Protein AF-A0A3M1XQ33-F1 (afdb_monomer)

Foldseek 3Di:
DADWAFQVVVVVVLCVVQVAAEDEDCVLRRVDTDDADDDPPDDSQRRQCVSQVVSQKDWDDAPDGYIYIFHVDPVRVVVVVVVNVVSVVVVVVVVVVD

Secondary structure (DSSP, 8-state):
-PPPEEHHHHHHHHHHHHT-EEE--HHHHTT-EE-----TT--HHHHHHHHHHTTTEEEEEETTTEEEEEESSHHHHHHHHHHHHHHHHHHHHHHH--

Structure (mmCIF, N/CA/C/O backbone):
data_AF-A0A3M1XQ33-F1
#
_entry.id   AF-A0A3M1XQ33-F1
#
loop_
_atom_site.group_PDB
_atom_site.id
_atom_site.type_symbol
_atom_site.label_atom_id
_atom_site.label_alt_id
_atom_site.label_comp_id
_atom_site.label_asym_id
_atom_site.label_entity_id
_atom_site.label_seq_id
_atom_site.pdbx_PDB_ins_code
_atom_site.Cartn_x
_atom_site.Cartn_y
_atom_site.Cartn_z
_atom_site.occupancy
_atom_site.B_iso_or_equiv
_atom_site.auth_seq_id
_atom_site.auth_comp_id
_atom_site.auth_asym_id
_atom_site.auth_atom_id
_atom_site.pdbx_PDB_model_num
ATOM 1 N N . MET A 1 1 ? 14.029 -1.531 -20.914 1.00 47.91 1 MET A N 1
ATOM 2 C CA . MET A 1 1 ? 13.993 -2.672 -19.977 1.00 47.91 1 MET A CA 1
ATOM 3 C C . MET A 1 1 ? 14.151 -2.087 -18.586 1.00 47.91 1 MET A C 1
ATOM 5 O O . MET A 1 1 ? 15.234 -1.605 -18.285 1.00 47.91 1 MET A O 1
ATOM 9 N N . GLY A 1 2 ? 13.078 -1.977 -17.804 1.00 63.66 2 GLY A N 1
ATOM 10 C CA . GLY A 1 2 ? 13.178 -1.433 -16.445 1.00 63.66 2 GLY A CA 1
ATOM 11 C C . GLY A 1 2 ? 13.874 -2.399 -15.481 1.00 63.66 2 GLY A C 1
ATOM 12 O O . GLY A 1 2 ? 13.910 -3.609 -15.697 1.00 63.66 2 GLY A O 1
ATOM 13 N N . GLN A 1 3 ? 14.443 -1.845 -14.418 1.00 80.44 3 GLN A N 1
ATOM 14 C CA . GLN A 1 3 ? 15.259 -2.567 -13.445 1.00 80.44 3 GLN A CA 1
ATOM 15 C C . GLN A 1 3 ? 14.390 -3.223 -12.361 1.00 80.44 3 GLN A C 1
ATOM 17 O O . GLN A 1 3 ? 13.353 -2.674 -11.985 1.00 80.44 3 GLN A O 1
ATOM 22 N N . GLU A 1 4 ? 14.815 -4.379 -11.844 1.00 90.69 4 GLU A N 1
ATOM 23 C CA . GLU A 1 4 ? 14.244 -4.937 -10.614 1.00 90.69 4 GLU A CA 1
ATOM 24 C C . GLU A 1 4 ? 14.576 -4.035 -9.428 1.00 90.69 4 GLU A C 1
ATOM 26 O O . GLU A 1 4 ? 15.722 -3.619 -9.242 1.00 90.69 4 GLU A O 1
ATOM 31 N N . ARG A 1 5 ? 13.560 -3.711 -8.627 1.00 93.75 5 ARG A N 1
ATOM 32 C CA . ARG A 1 5 ? 13.696 -2.812 -7.479 1.00 93.75 5 ARG A CA 1
ATOM 33 C C . ARG A 1 5 ? 12.966 -3.382 -6.262 1.00 93.75 5 ARG A C 1
ATOM 35 O O . ARG A 1 5 ? 11.999 -4.128 -6.439 1.00 93.75 5 ARG A O 1
ATOM 42 N N . PRO A 1 6 ? 13.396 -3.044 -5.034 1.00 95.12 6 PRO A N 1
ATOM 43 C CA . PRO A 1 6 ? 12.716 -3.489 -3.824 1.00 95.12 6 PRO A CA 1
ATOM 44 C C . PRO A 1 6 ? 11.249 -3.047 -3.810 1.00 95.12 6 PRO A C 1
ATOM 46 O O . PRO A 1 6 ? 10.944 -1.889 -4.110 1.00 95.12 6 PRO A O 1
ATOM 49 N N . LEU A 1 7 ? 10.342 -3.935 -3.391 1.00 95.06 7 LEU A N 1
ATOM 50 C CA . LEU A 1 7 ? 8.916 -3.613 -3.266 1.00 95.06 7 LEU A CA 1
ATOM 51 C C . LEU A 1 7 ? 8.688 -2.400 -2.351 1.00 95.06 7 LEU A C 1
ATOM 53 O O . LEU A 1 7 ? 7.853 -1.558 -2.657 1.00 95.06 7 LEU A O 1
ATOM 57 N N . ALA A 1 8 ? 9.476 -2.260 -1.281 1.00 94.69 8 ALA A N 1
ATOM 58 C CA . ALA A 1 8 ? 9.418 -1.100 -0.391 1.00 94.69 8 ALA A CA 1
ATOM 59 C C . ALA A 1 8 ? 9.669 0.230 -1.127 1.00 94.69 8 ALA A C 1
ATOM 61 O O . ALA A 1 8 ? 8.974 1.210 -0.879 1.00 94.69 8 ALA A O 1
ATOM 62 N N . THR A 1 9 ? 10.619 0.260 -2.066 1.00 95.31 9 THR A N 1
ATOM 63 C CA . THR A 1 9 ? 10.905 1.451 -2.879 1.00 95.31 9 THR A CA 1
ATOM 64 C C . THR A 1 9 ? 9.738 1.774 -3.806 1.00 95.31 9 THR A C 1
ATOM 66 O O . THR A 1 9 ? 9.326 2.926 -3.898 1.00 95.31 9 THR A O 1
ATOM 69 N N . ILE A 1 10 ? 9.157 0.756 -4.446 1.00 95.25 10 ILE A N 1
ATOM 70 C CA . ILE A 1 10 ? 8.001 0.925 -5.339 1.00 95.25 10 ILE A CA 1
ATOM 71 C C . ILE A 1 10 ? 6.779 1.435 -4.555 1.00 95.25 10 ILE A C 1
ATOM 73 O O . ILE A 1 10 ? 6.049 2.301 -5.038 1.00 95.25 10 ILE A O 1
ATOM 77 N N . LEU A 1 11 ? 6.566 0.932 -3.335 1.00 95.25 11 LEU A N 1
ATOM 78 C CA . LEU A 1 11 ? 5.497 1.396 -2.451 1.00 95.25 11 LEU A CA 1
ATOM 79 C C . LEU A 1 11 ? 5.704 2.855 -2.027 1.00 95.25 11 LEU A C 1
ATOM 81 O O . LEU A 1 11 ? 4.752 3.623 -2.094 1.00 95.25 11 LEU A O 1
ATOM 85 N N . ALA A 1 12 ? 6.927 3.268 -1.682 1.00 95.12 12 ALA A N 1
ATOM 86 C CA . ALA A 1 12 ? 7.222 4.667 -1.359 1.00 95.12 12 ALA A CA 1
ATOM 87 C C . ALA A 1 12 ? 6.963 5.613 -2.552 1.00 95.12 12 ALA A C 1
ATOM 89 O O . ALA A 1 12 ? 6.397 6.695 -2.388 1.00 95.12 12 ALA A O 1
ATOM 90 N N . GLU A 1 13 ? 7.304 5.192 -3.776 1.00 95.19 13 GLU A N 1
ATOM 91 C CA . GLU A 1 13 ? 6.957 5.933 -4.999 1.00 95.19 13 GLU A CA 1
ATOM 92 C C . GLU A 1 13 ? 5.431 6.043 -5.183 1.00 95.19 13 GLU A C 1
ATOM 94 O O . GLU A 1 13 ? 4.921 7.097 -5.573 1.00 95.19 13 GLU A O 1
ATOM 99 N N . MET A 1 14 ? 4.681 4.979 -4.869 1.00 94.56 14 MET A N 1
ATOM 100 C CA . MET A 1 14 ? 3.213 4.993 -4.894 1.00 94.56 14 MET A CA 1
ATOM 101 C C . MET A 1 14 ? 2.613 5.952 -3.863 1.00 94.56 14 MET A C 1
ATOM 103 O O . MET A 1 14 ? 1.679 6.681 -4.200 1.00 94.56 14 MET A O 1
ATOM 107 N N . GLU A 1 15 ? 3.134 5.969 -2.635 1.00 94.88 15 GLU A N 1
ATOM 108 C CA . GLU A 1 15 ? 2.688 6.890 -1.580 1.00 94.88 15 GLU A CA 1
ATOM 109 C C . GLU A 1 15 ? 2.781 8.340 -2.046 1.00 94.88 15 GLU A C 1
ATOM 111 O O . GLU A 1 15 ? 1.805 9.088 -1.963 1.00 94.88 15 GLU A O 1
ATOM 116 N N . GLN A 1 16 ? 3.926 8.712 -2.626 1.00 94.56 16 GLN A N 1
ATOM 117 C CA . GLN A 1 16 ? 4.150 10.052 -3.162 1.00 94.56 16 GLN A CA 1
ATOM 118 C C . GLN A 1 16 ? 3.240 10.360 -4.353 1.00 94.56 16 GLN A C 1
ATOM 120 O O . GLN A 1 16 ? 2.617 11.420 -4.393 1.00 94.56 16 GLN A O 1
ATOM 125 N N . LYS A 1 17 ? 3.137 9.436 -5.317 1.00 93.69 17 LYS A N 1
ATOM 126 C CA . LYS A 1 17 ? 2.366 9.647 -6.549 1.00 93.69 17 LYS A CA 1
ATOM 127 C C . LYS A 1 17 ? 0.867 9.811 -6.292 1.00 93.69 17 LYS A C 1
ATOM 129 O O . LYS A 1 17 ? 0.226 10.620 -6.960 1.00 93.69 17 LYS A O 1
ATOM 134 N N . TYR A 1 18 ? 0.307 9.033 -5.367 1.00 92.56 18 TYR A N 1
ATOM 135 C CA . TYR A 1 18 ? -1.139 8.980 -5.129 1.00 92.56 18 TYR A CA 1
ATOM 136 C C . TYR A 1 18 ? -1.580 9.680 -3.835 1.00 92.56 18 TYR A C 1
ATOM 138 O O . TYR A 1 18 ? -2.779 9.769 -3.577 1.00 92.56 18 TYR A O 1
ATOM 146 N N . GLY A 1 19 ? -0.649 10.199 -3.027 1.00 92.19 19 GLY A N 1
ATOM 147 C CA . GLY A 1 19 ? -0.963 10.888 -1.772 1.00 92.19 19 GLY A CA 1
ATOM 148 C C . GLY A 1 19 ? -1.549 9.959 -0.704 1.00 92.19 19 GLY A C 1
ATOM 149 O O . GLY A 1 19 ? -2.422 10.369 0.067 1.00 92.19 19 GLY A O 1
ATOM 150 N N . VAL A 1 20 ? -1.094 8.706 -0.684 1.00 92.44 20 VAL A N 1
ATOM 151 C CA . VAL A 1 20 ? -1.542 7.654 0.239 1.00 92.44 20 VAL A CA 1
ATOM 152 C C . VAL A 1 20 ? -0.421 7.262 1.196 1.00 92.44 20 VAL A C 1
ATOM 154 O O . VAL A 1 20 ? 0.734 7.599 0.9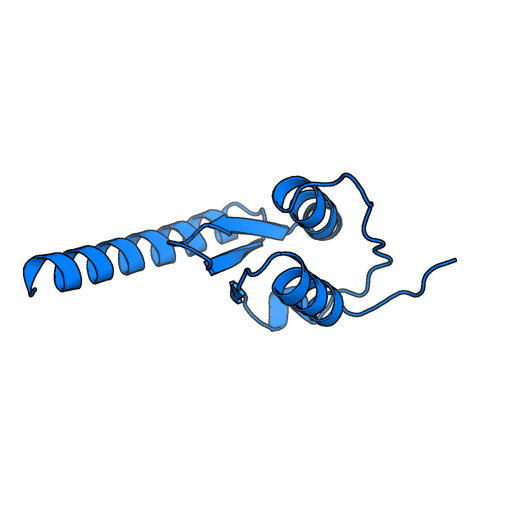66 1.00 92.44 20 VAL A O 1
ATOM 157 N N . ILE A 1 21 ? -0.757 6.538 2.261 1.00 92.50 21 ILE A N 1
ATOM 158 C CA . ILE A 1 21 ? 0.215 5.991 3.211 1.00 92.50 21 ILE A CA 1
ATOM 159 C C . ILE A 1 21 ? -0.028 4.493 3.337 1.00 92.50 21 ILE A C 1
ATOM 161 O O . ILE A 1 21 ? -1.136 4.068 3.675 1.00 92.50 21 ILE A O 1
ATOM 165 N N . PHE A 1 22 ? 1.003 3.690 3.105 1.00 93.88 22 PHE A N 1
ATOM 166 C CA . PHE A 1 22 ? 0.969 2.261 3.346 1.00 93.88 22 PHE A CA 1
ATOM 167 C C . PHE A 1 22 ? 1.468 1.928 4.748 1.00 93.88 22 PHE A C 1
ATOM 169 O O . PHE A 1 22 ? 2.364 2.543 5.316 1.00 93.88 22 PHE A O 1
ATOM 176 N N . THR A 1 23 ? 0.872 0.903 5.337 1.00 91.25 23 THR A N 1
ATOM 177 C CA . THR A 1 23 ? 1.321 0.320 6.597 1.00 91.25 23 THR A CA 1
ATOM 178 C C . THR A 1 23 ? 1.422 -1.184 6.421 1.00 91.25 23 THR A C 1
ATOM 180 O O . THR A 1 23 ? 0.494 -1.828 5.931 1.00 91.25 23 THR A O 1
ATOM 183 N N . TYR A 1 24 ? 2.560 -1.753 6.799 1.00 90.75 24 TYR A N 1
ATOM 184 C CA . TYR A 1 24 ? 2.866 -3.160 6.568 1.00 90.75 24 TYR A CA 1
ATOM 185 C C . TYR A 1 24 ? 3.898 -3.686 7.564 1.00 90.75 24 TYR A C 1
ATOM 187 O O . TYR A 1 24 ? 4.657 -2.924 8.161 1.00 90.75 24 TYR A O 1
ATOM 195 N N . ASP A 1 25 ? 3.951 -5.010 7.719 1.00 88.12 25 ASP A N 1
ATOM 196 C CA . ASP A 1 25 ? 5.072 -5.674 8.388 1.00 88.12 25 ASP A CA 1
ATOM 197 C C . ASP A 1 25 ? 6.294 -5.638 7.456 1.00 88.12 25 ASP A C 1
ATOM 199 O O . ASP A 1 25 ? 6.226 -6.101 6.317 1.00 88.12 25 ASP A O 1
ATOM 203 N N . ALA A 1 26 ? 7.423 -5.099 7.921 1.00 88.06 26 ALA A N 1
ATOM 204 C CA . ALA A 1 26 ? 8.642 -4.996 7.118 1.00 88.06 26 ALA A CA 1
ATOM 205 C C . ALA A 1 26 ? 9.129 -6.362 6.597 1.00 88.06 26 ALA A C 1
ATOM 207 O O . ALA A 1 26 ? 9.667 -6.442 5.494 1.00 88.06 26 ALA A O 1
ATOM 208 N N . ARG A 1 27 ? 8.882 -7.449 7.343 1.00 89.25 27 ARG A N 1
ATOM 209 C CA . ARG A 1 27 ? 9.238 -8.819 6.934 1.00 89.25 27 ARG A CA 1
ATOM 210 C C . ARG A 1 27 ? 8.412 -9.303 5.747 1.00 89.25 27 ARG A C 1
ATOM 212 O O . ARG A 1 27 ? 8.887 -10.120 4.969 1.00 89.25 27 ARG A O 1
ATOM 219 N N . LEU A 1 28 ? 7.190 -8.787 5.604 1.00 88.19 28 LEU A N 1
ATOM 220 C CA . LEU A 1 28 ? 6.296 -9.129 4.504 1.00 88.19 28 LEU A CA 1
ATOM 221 C C . LEU A 1 28 ? 6.799 -8.544 3.184 1.00 88.19 28 LEU A C 1
ATOM 223 O O . LEU A 1 28 ? 6.725 -9.202 2.154 1.00 88.19 28 LEU A O 1
ATOM 227 N N . ILE A 1 29 ? 7.316 -7.315 3.226 1.00 92.00 29 ILE A N 1
ATOM 228 C CA . ILE 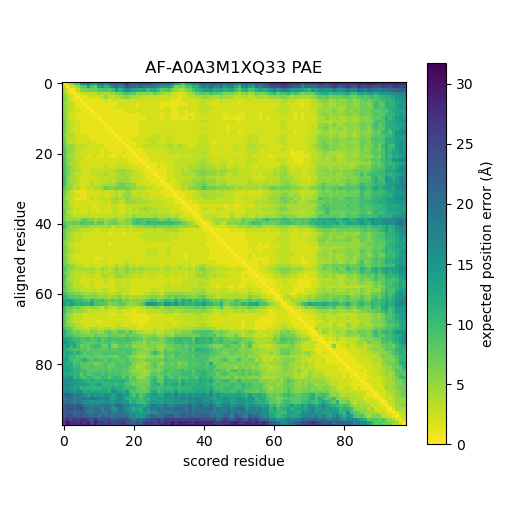A 1 29 ? 7.720 -6.554 2.040 1.00 92.00 29 ILE A CA 1
ATOM 229 C C . ILE A 1 29 ? 9.188 -6.784 1.673 1.00 92.00 29 ILE A C 1
ATOM 231 O O . ILE A 1 29 ? 9.515 -6.882 0.492 1.00 92.00 29 ILE A O 1
ATOM 235 N N . GLY A 1 30 ? 10.072 -6.880 2.670 1.00 89.19 30 GLY A N 1
ATOM 236 C CA . GLY A 1 30 ? 11.527 -6.817 2.486 1.00 89.19 30 GLY A CA 1
ATOM 237 C C . GLY A 1 30 ? 12.147 -7.946 1.658 1.00 89.19 30 GLY A C 1
ATOM 238 O O . GLY A 1 30 ? 13.294 -7.830 1.243 1.00 89.19 30 GLY A O 1
ATOM 239 N N . GLN A 1 31 ? 11.403 -9.018 1.392 1.00 90.06 31 GLN A N 1
ATOM 240 C CA . GLN A 1 31 ? 11.863 -10.156 0.591 1.00 90.06 31 GLN A CA 1
ATOM 241 C C . GLN A 1 31 ? 11.646 -9.987 -0.923 1.00 90.06 31 GLN A C 1
ATOM 243 O O . GLN A 1 31 ? 12.189 -10.766 -1.703 1.00 90.06 31 GLN A O 1
ATOM 248 N N . TYR A 1 32 ? 10.865 -8.993 -1.360 1.00 92.81 32 TYR A N 1
ATOM 249 C CA . TYR A 1 32 ? 10.438 -8.886 -2.756 1.00 92.81 32 TYR A CA 1
ATOM 250 C C . TYR A 1 32 ? 11.229 -7.844 -3.549 1.00 92.81 32 TYR A C 1
ATOM 252 O O . TYR A 1 32 ? 11.296 -6.672 -3.174 1.00 92.81 32 TYR A O 1
ATOM 260 N N . HIS A 1 33 ? 11.753 -8.281 -4.694 1.00 93.38 33 HIS A N 1
ATOM 261 C CA . HIS A 1 33 ? 12.311 -7.437 -5.746 1.00 93.38 33 HIS A CA 1
ATOM 262 C C . HIS A 1 33 ? 11.492 -7.669 -7.007 1.00 93.38 33 HIS A C 1
ATOM 264 O O . HIS A 1 33 ? 11.266 -8.813 -7.393 1.00 93.38 33 HIS A O 1
ATOM 270 N N . LEU A 1 34 ? 10.977 -6.593 -7.595 1.00 90.88 34 LEU A N 1
ATOM 271 C CA . LEU A 1 34 ? 10.019 -6.676 -8.688 1.00 90.88 34 LEU A CA 1
ATOM 272 C C . LEU A 1 34 ? 10.392 -5.700 -9.792 1.00 90.88 34 LEU A C 1
ATOM 274 O O . LEU A 1 34 ? 10.851 -4.583 -9.545 1.00 90.88 34 LEU A O 1
ATOM 278 N N . HIS A 1 35 ? 10.115 -6.114 -11.020 1.00 91.50 35 HIS A N 1
ATOM 279 C CA . HIS A 1 35 ? 10.034 -5.207 -12.147 1.00 91.50 35 HIS A CA 1
ATOM 280 C C . HIS A 1 35 ? 8.623 -4.600 -12.188 1.00 91.50 35 HIS A C 1
ATOM 282 O O . HIS A 1 35 ? 7.643 -5.290 -12.479 1.00 91.50 35 HIS A O 1
ATOM 288 N N . PHE A 1 36 ? 8.508 -3.311 -11.867 1.00 91.75 36 PHE A N 1
ATOM 289 C CA . PHE A 1 36 ? 7.235 -2.594 -11.880 1.00 91.75 36 PHE A CA 1
ATOM 290 C C . PHE A 1 36 ? 7.386 -1.219 -12.523 1.00 91.75 36 PHE A C 1
ATOM 292 O O . PHE A 1 36 ? 8.172 -0.384 -12.072 1.00 91.75 36 PHE A O 1
ATOM 299 N N . GLU A 1 37 ? 6.570 -0.984 -13.547 1.00 91.75 37 GLU A N 1
ATOM 300 C CA . GLU A 1 37 ? 6.440 0.300 -14.225 1.00 91.75 37 GLU A CA 1
ATOM 301 C C . GLU A 1 37 ? 5.018 0.834 -14.041 1.00 91.75 37 GLU A C 1
ATOM 303 O O . GLU A 1 37 ? 4.034 0.088 -14.145 1.00 91.75 37 GLU A O 1
ATOM 308 N N . PHE A 1 38 ? 4.915 2.131 -13.754 1.00 90.38 38 PHE A N 1
ATOM 309 C CA . PHE A 1 38 ? 3.638 2.828 -13.671 1.00 90.38 38 PHE A CA 1
ATOM 310 C C . PHE A 1 38 ? 3.072 3.091 -15.063 1.00 90.38 38 PHE A C 1
ATOM 312 O O . PHE A 1 38 ? 3.791 3.505 -15.969 1.00 90.38 38 PHE A O 1
ATOM 319 N N . ARG A 1 39 ? 1.763 2.921 -15.216 1.00 92.62 39 ARG A N 1
ATOM 320 C CA . ARG A 1 39 ? 1.046 3.221 -16.461 1.00 92.62 39 ARG A CA 1
ATOM 321 C C . ARG A 1 39 ? 0.392 4.601 -16.356 1.00 92.62 39 ARG A C 1
ATOM 323 O O . ARG A 1 39 ? -0.122 4.968 -15.307 1.00 92.62 39 ARG A O 1
ATOM 330 N N . GLU A 1 40 ? 0.385 5.382 -17.434 1.00 83.25 40 GLU A N 1
ATOM 331 C CA . GLU A 1 40 ? -0.119 6.771 -17.394 1.00 83.25 40 GLU A CA 1
ATOM 332 C C . GLU A 1 40 ? -1.625 6.889 -17.113 1.00 83.25 40 GLU A C 1
ATOM 334 O O . GLU A 1 40 ? -2.083 7.911 -16.616 1.00 83.25 40 GLU A O 1
ATOM 339 N N . ARG A 1 41 ? -2.405 5.845 -17.412 1.00 89.19 41 ARG A N 1
ATOM 340 C CA . ARG A 1 41 ? -3.874 5.846 -17.286 1.00 89.19 41 ARG A CA 1
ATOM 341 C C . ARG A 1 41 ? -4.403 4.906 -16.203 1.00 89.19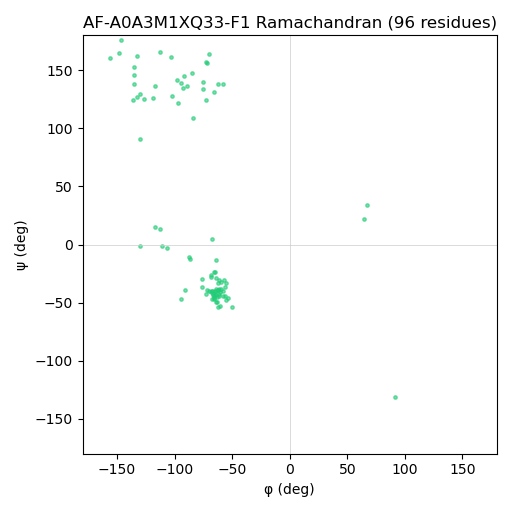 41 ARG A C 1
ATOM 343 O O . ARG A 1 41 ? -5.590 4.595 -16.213 1.00 89.19 41 ARG A O 1
ATOM 350 N N . GLU A 1 42 ? -3.544 4.409 -15.314 1.00 89.56 42 GLU A N 1
ATOM 351 C CA . GLU A 1 42 ? -3.991 3.524 -14.235 1.00 89.56 42 GLU A CA 1
ATOM 352 C C . GLU A 1 42 ? -4.399 4.312 -12.984 1.00 89.56 42 GLU A C 1
ATOM 354 O O . GLU A 1 42 ? -3.705 5.238 -12.550 1.00 89.56 42 GLU A O 1
ATOM 359 N N . THR A 1 43 ? -5.526 3.924 -12.388 1.00 92.19 43 THR A N 1
ATOM 360 C CA . THR A 1 43 ? -5.932 4.420 -11.069 1.00 92.19 43 THR A CA 1
ATOM 361 C C . THR A 1 43 ? -5.024 3.849 -9.980 1.00 92.19 43 THR A C 1
ATOM 363 O O . THR A 1 43 ? -4.322 2.857 -10.194 1.00 92.19 43 THR A O 1
ATOM 366 N N . PHE A 1 44 ? -5.062 4.451 -8.788 1.00 91.50 44 PHE A N 1
ATOM 367 C CA . PHE A 1 44 ? -4.365 3.924 -7.613 1.00 91.50 44 PHE A CA 1
ATOM 368 C C . PHE A 1 44 ? -4.674 2.437 -7.393 1.00 91.50 44 PHE A C 1
ATOM 370 O O . PHE A 1 44 ? -3.755 1.619 -7.379 1.00 91.50 44 PHE A O 1
ATOM 377 N N . ASP A 1 45 ? -5.964 2.083 -7.314 1.00 91.44 45 ASP A N 1
ATOM 378 C CA . ASP A 1 45 ? -6.402 0.708 -7.064 1.00 91.44 45 ASP A CA 1
ATOM 379 C C . ASP A 1 45 ? -5.901 -0.259 -8.142 1.00 91.44 45 ASP A C 1
ATOM 381 O O . ASP A 1 45 ? -5.495 -1.378 -7.838 1.00 91.44 45 ASP A O 1
ATOM 385 N N . GLN A 1 46 ? -5.878 0.162 -9.409 1.00 93.81 46 GLN A N 1
ATOM 386 C CA . GLN A 1 46 ? -5.357 -0.662 -10.501 1.00 93.81 46 GLN A CA 1
ATOM 387 C C . GLN A 1 46 ? -3.848 -0.904 -10.362 1.00 93.81 46 GLN A C 1
ATOM 389 O O . GLN A 1 46 ? -3.395 -2.040 -10.521 1.00 93.81 46 GLN A O 1
ATOM 394 N N . ALA A 1 47 ? -3.077 0.139 -10.039 1.00 94.06 47 ALA A N 1
ATOM 395 C CA . ALA A 1 47 ? -1.629 0.051 -9.878 1.00 94.06 47 ALA A CA 1
ATOM 396 C C . ALA A 1 47 ? -1.243 -0.860 -8.705 1.00 94.06 47 ALA A C 1
ATOM 398 O O . ALA A 1 47 ? -0.428 -1.772 -8.862 1.00 94.06 47 ALA A O 1
ATOM 399 N N . VAL A 1 48 ? -1.854 -0.636 -7.537 1.00 94.19 48 VAL A N 1
ATOM 400 C CA . VAL A 1 48 ? -1.520 -1.363 -6.307 1.00 94.19 48 VAL A CA 1
ATOM 401 C C . VAL A 1 48 ? -2.003 -2.815 -6.359 1.00 94.19 48 VAL A C 1
ATOM 403 O O . VAL A 1 48 ? -1.249 -3.709 -5.982 1.00 94.19 48 VAL A O 1
ATOM 406 N N . ASN A 1 49 ? -3.192 -3.095 -6.915 1.00 93.38 49 ASN A N 1
ATOM 407 C CA . ASN A 1 49 ? -3.648 -4.477 -7.101 1.00 93.38 49 ASN A CA 1
ATOM 408 C C . ASN A 1 49 ? -2.709 -5.244 -8.033 1.00 93.38 49 ASN A C 1
ATOM 410 O O . ASN A 1 49 ? -2.324 -6.372 -7.731 1.00 93.38 49 ASN A O 1
ATOM 414 N N . ARG A 1 50 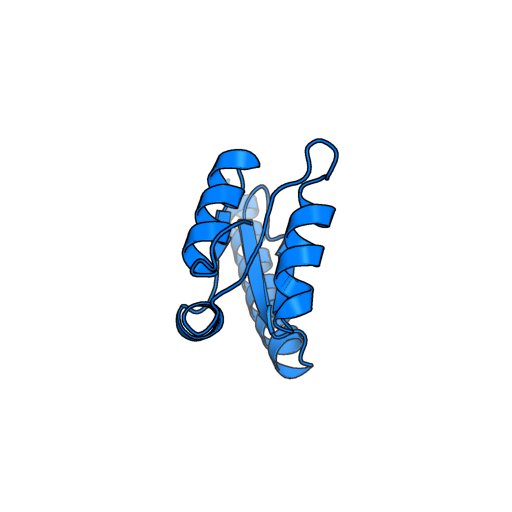? -2.290 -4.625 -9.144 1.00 93.69 50 ARG A N 1
ATOM 415 C CA . ARG A 1 50 ? -1.338 -5.237 -10.079 1.00 93.69 50 ARG A CA 1
ATOM 416 C C . ARG A 1 50 ? 0.006 -5.521 -9.414 1.00 93.69 50 ARG A C 1
ATOM 418 O O . ARG A 1 50 ? 0.569 -6.588 -9.650 1.00 93.69 50 ARG A O 1
ATOM 425 N N . LEU A 1 51 ? 0.513 -4.593 -8.603 1.00 94.06 51 LEU A N 1
ATOM 426 C CA . LEU A 1 51 ? 1.767 -4.762 -7.869 1.00 94.06 51 LEU A CA 1
ATOM 427 C C . LEU A 1 51 ? 1.683 -5.926 -6.874 1.00 94.06 51 LEU A C 1
ATOM 429 O O . LEU A 1 51 ? 2.514 -6.830 -6.904 1.00 94.06 51 LEU A O 1
ATOM 433 N N . LEU A 1 52 ? 0.670 -5.913 -6.007 1.00 93.81 52 LEU A N 1
ATOM 434 C CA . LEU A 1 52 ? 0.577 -6.837 -4.878 1.00 93.81 52 LEU A CA 1
ATOM 435 C C . LEU A 1 52 ? 0.145 -8.252 -5.287 1.00 93.81 52 LEU A C 1
ATOM 437 O O . LEU A 1 52 ? 0.598 -9.225 -4.680 1.00 93.81 52 LEU A O 1
ATOM 441 N N . ALA A 1 53 ? -0.644 -8.391 -6.358 1.00 89.56 53 ALA A N 1
ATOM 442 C CA . ALA A 1 53 ? -1.065 -9.696 -6.868 1.00 89.56 53 ALA A CA 1
ATOM 443 C C . ALA A 1 53 ? 0.120 -10.592 -7.273 1.00 89.56 53 ALA A C 1
ATOM 445 O O . ALA A 1 53 ? 0.053 -11.805 -7.086 1.00 89.56 53 ALA A O 1
ATOM 446 N N . HIS A 1 54 ? 1.223 -10.008 -7.761 1.00 85.94 54 HIS A N 1
ATOM 447 C CA . HIS A 1 54 ? 2.426 -10.761 -8.148 1.00 85.94 54 HIS A CA 1
ATOM 448 C C . HIS A 1 54 ? 3.116 -11.449 -6.966 1.00 85.94 54 HIS A C 1
ATOM 450 O O . HIS A 1 54 ? 3.835 -12.425 -7.158 1.00 85.94 54 HIS A O 1
ATOM 456 N N . VAL A 1 55 ? 2.899 -10.949 -5.749 1.00 89.81 55 VAL A N 1
ATOM 457 C CA . VAL A 1 55 ? 3.592 -11.392 -4.531 1.00 89.81 55 VAL A CA 1
ATOM 458 C C . VAL A 1 55 ? 2.640 -11.998 -3.499 1.00 89.81 55 VAL A C 1
ATOM 460 O O . VAL A 1 55 ? 2.989 -12.156 -2.332 1.00 89.81 55 VAL A O 1
ATOM 463 N N . GLY A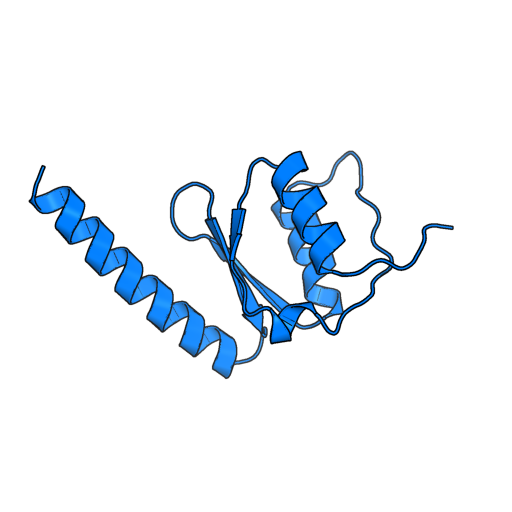 1 56 ? 1.413 -12.335 -3.911 1.00 90.69 56 GLY A N 1
ATOM 464 C CA . GLY A 1 56 ? 0.409 -12.925 -3.023 1.00 90.69 56 GLY A CA 1
ATOM 465 C C . GLY A 1 56 ? -0.040 -11.987 -1.898 1.00 90.69 56 GLY A C 1
ATOM 466 O O . GLY A 1 56 ? -0.557 -12.448 -0.877 1.00 90.69 56 GLY A O 1
ATOM 467 N N . LEU A 1 57 ? 0.136 -10.678 -2.073 1.00 93.75 57 LEU A N 1
ATOM 468 C CA . LEU A 1 57 ? -0.267 -9.653 -1.118 1.00 93.75 57 LEU A CA 1
ATOM 469 C C . LEU A 1 57 ? -1.548 -8.960 -1.585 1.00 93.75 57 LEU A C 1
ATOM 471 O O . LEU A 1 57 ? -1.922 -9.012 -2.754 1.00 93.75 57 LEU A O 1
ATOM 475 N N . THR A 1 58 ? -2.217 -8.302 -0.653 1.00 93.81 58 THR A N 1
ATOM 476 C CA . THR A 1 58 ? -3.383 -7.454 -0.900 1.00 93.81 58 THR A CA 1
ATOM 477 C C . THR A 1 58 ? -3.367 -6.298 0.094 1.00 93.81 58 THR A C 1
ATOM 479 O O . THR A 1 58 ? -2.507 -6.235 0.975 1.00 93.81 58 THR A O 1
ATOM 482 N N . TYR A 1 59 ? -4.314 -5.378 -0.033 1.00 93.19 59 TYR A N 1
ATOM 483 C CA . TYR A 1 59 ? -4.452 -4.240 0.860 1.00 93.19 59 TYR A CA 1
ATOM 484 C C . TYR A 1 59 ? -5.899 -4.048 1.326 1.00 93.19 59 TYR A C 1
ATOM 486 O O . TYR A 1 59 ? -6.840 -4.593 0.750 1.00 93.19 59 TYR A O 1
ATOM 494 N N . GLU A 1 60 ? -6.076 -3.290 2.405 1.00 90.62 60 GLU A N 1
ATOM 495 C CA . GLU A 1 60 ? -7.374 -2.782 2.859 1.00 90.62 60 GLU A CA 1
ATOM 496 C C . GLU A 1 60 ? -7.223 -1.307 3.234 1.00 90.62 60 GLU A C 1
ATOM 498 O O . GLU A 1 60 ? -6.231 -0.904 3.846 1.00 90.62 60 GLU A O 1
ATOM 503 N N . HIS A 1 61 ? -8.204 -0.495 2.847 1.00 89.69 61 HIS A N 1
ATOM 504 C CA . HIS A 1 61 ? -8.268 0.919 3.203 1.00 89.69 61 HIS A CA 1
ATOM 505 C C . HIS A 1 61 ? -8.703 1.092 4.659 1.00 89.69 61 HIS A C 1
ATOM 507 O O . HIS A 1 61 ? -9.654 0.458 5.121 1.00 89.69 61 HIS A O 1
ATOM 513 N N . LEU A 1 62 ? -8.000 1.958 5.384 1.00 82.81 62 LEU A N 1
ATOM 514 C CA . LEU A 1 62 ? -8.223 2.232 6.795 1.00 82.81 62 LEU A CA 1
ATOM 515 C C . LEU A 1 62 ? -8.324 3.750 7.022 1.00 82.81 62 LEU A C 1
ATOM 517 O O . LEU A 1 62 ? -7.333 4.427 7.270 1.00 82.81 62 LEU A O 1
ATOM 521 N N . GLY A 1 63 ? -9.532 4.308 6.961 1.00 74.56 63 GLY A N 1
ATOM 522 C CA . GLY A 1 63 ? -9.755 5.737 7.222 1.00 74.56 63 GLY A CA 1
ATOM 523 C C . GLY A 1 63 ? -9.687 6.588 5.955 1.00 74.56 63 GLY A C 1
ATOM 524 O O . GLY A 1 63 ? -10.377 6.277 5.001 1.00 74.56 63 GLY A O 1
ATOM 525 N N . SER A 1 64 ? -8.936 7.695 5.945 1.00 76.19 64 SER A N 1
ATOM 526 C CA . SER A 1 64 ? -8.928 8.637 4.809 1.00 76.19 64 SER A CA 1
ATOM 527 C C . SER A 1 64 ? -7.808 8.366 3.798 1.00 76.19 64 SER A C 1
ATOM 529 O O . SER A 1 64 ? -8.075 8.310 2.601 1.00 76.19 64 SER A O 1
ATOM 531 N N . ARG A 1 65 ? -6.564 8.155 4.253 1.00 86.25 65 ARG A N 1
ATOM 532 C CA . ARG A 1 65 ? -5.383 7.980 3.375 1.00 86.25 65 ARG A CA 1
ATOM 533 C C . ARG A 1 65 ? -4.515 6.759 3.690 1.00 86.25 65 ARG A C 1
ATOM 535 O O . ARG A 1 65 ? -3.528 6.541 2.993 1.00 86.25 65 ARG A O 1
ATOM 542 N N . TYR A 1 66 ? -4.858 5.981 4.715 1.00 87.12 66 TYR A N 1
ATOM 543 C CA . TYR A 1 66 ? -4.047 4.842 5.141 1.00 87.12 66 TYR A CA 1
ATOM 544 C C . TYR A 1 66 ? -4.522 3.544 4.500 1.00 87.12 66 TYR A C 1
ATOM 546 O O . TYR A 1 66 ? -5.721 3.275 4.419 1.00 87.12 66 TYR A O 1
ATOM 554 N N . TYR A 1 67 ? -3.569 2.716 4.093 1.00 91.62 67 TYR A N 1
ATOM 555 C CA . TYR A 1 67 ? -3.809 1.410 3.502 1.00 91.62 67 TYR A CA 1
ATOM 556 C C . TYR A 1 67 ? -2.911 0.374 4.169 1.00 91.62 67 TYR A C 1
ATOM 558 O O . TYR A 1 67 ? -1.696 0.537 4.241 1.00 91.62 67 TYR A O 1
ATOM 566 N N . VAL A 1 68 ? -3.500 -0.711 4.662 1.00 91.94 68 VAL A N 1
ATOM 567 C CA . VAL A 1 68 ? -2.758 -1.793 5.317 1.00 91.94 68 VAL A CA 1
ATOM 568 C C . VAL A 1 68 ? -2.507 -2.902 4.308 1.00 91.94 68 VAL A C 1
ATOM 570 O O . VAL A 1 68 ? -3.471 -3.453 3.782 1.00 91.94 68 VAL A O 1
ATOM 573 N N . ILE A 1 69 ? -1.244 -3.253 4.063 1.00 93.44 69 ILE A N 1
ATOM 574 C CA . ILE A 1 69 ? -0.867 -4.379 3.193 1.00 93.44 69 ILE A CA 1
ATOM 575 C C . ILE A 1 69 ? -0.702 -5.645 4.037 1.00 93.44 69 ILE A C 1
ATOM 577 O O . ILE A 1 69 ? -0.079 -5.628 5.100 1.00 93.44 69 ILE A O 1
ATOM 581 N N . TYR A 1 70 ? -1.257 -6.756 3.557 1.00 91.50 70 TYR A N 1
ATOM 582 C CA . TYR A 1 70 ? -1.224 -8.053 4.229 1.00 91.50 70 TYR A CA 1
ATOM 583 C C . TYR A 1 70 ? -1.215 -9.210 3.219 1.00 91.50 70 TYR A C 1
ATOM 585 O O . TYR A 1 70 ? -1.494 -9.031 2.035 1.00 91.50 70 TYR A O 1
ATOM 593 N N . GLU A 1 71 ? -0.882 -10.418 3.678 1.00 91.38 71 GLU A N 1
ATOM 594 C CA . GLU A 1 71 ? -0.968 -11.622 2.845 1.00 91.38 71 GLU A CA 1
ATOM 595 C C . GLU A 1 71 ? -2.408 -11.897 2.409 1.00 91.38 71 GLU A C 1
ATOM 597 O O . GLU A 1 71 ? -3.319 -11.922 3.237 1.00 91.38 71 GLU A O 1
ATOM 602 N N . SER A 1 72 ? -2.608 -12.278 1.149 1.00 88.06 72 SER A N 1
ATOM 603 C CA . SER A 1 72 ? -3.919 -12.697 0.627 1.00 88.06 72 SER A CA 1
ATOM 604 C C . SER A 1 72 ? -4.436 -14.019 1.224 1.00 88.06 72 SER A C 1
ATOM 606 O O . SER A 1 72 ? -5.489 -14.525 0.835 1.00 88.06 72 SER A O 1
ATOM 608 N N . SER A 1 73 ? -3.717 -14.589 2.195 1.00 86.81 73 SER A N 1
ATOM 609 C CA . SER A 1 73 ? -4.075 -15.807 2.910 1.00 86.81 73 SER A CA 1
ATOM 610 C C . SER A 1 73 ? -5.234 -15.584 3.893 1.00 86.81 73 SER A C 1
ATOM 612 O O . SER A 1 73 ? -5.460 -14.491 4.421 1.00 86.81 73 SER A O 1
ATOM 614 N N . ARG A 1 74 ? -5.955 -16.664 4.235 1.00 81.50 74 ARG A N 1
ATOM 615 C CA . ARG A 1 74 ? -7.014 -16.632 5.264 1.00 81.50 74 ARG A CA 1
ATOM 616 C C . ARG A 1 74 ? -6.498 -16.094 6.606 1.00 81.50 74 ARG A C 1
ATOM 618 O O . ARG A 1 74 ? -7.242 -15.439 7.331 1.00 81.50 74 ARG A O 1
ATOM 625 N N . ARG A 1 75 ? -5.227 -16.359 6.936 1.00 79.00 75 ARG A N 1
ATOM 626 C CA . ARG A 1 75 ? -4.574 -15.837 8.145 1.00 79.00 75 ARG A CA 1
ATOM 627 C C . ARG A 1 75 ? -4.396 -14.320 8.070 1.00 79.00 75 ARG A C 1
ATOM 629 O O . ARG A 1 75 ? -4.789 -13.640 9.018 1.00 79.00 75 ARG A O 1
ATOM 636 N N . GLY A 1 76 ? -3.900 -13.797 6.946 1.00 75.06 76 GLY A N 1
ATOM 637 C CA . GLY A 1 76 ? -3.769 -12.356 6.712 1.00 75.06 76 GLY A CA 1
ATOM 638 C C . GLY A 1 76 ? -5.107 -11.620 6.826 1.00 75.06 76 GLY A C 1
ATOM 639 O O . GLY A 1 76 ? -5.217 -10.634 7.556 1.00 75.06 76 GLY A O 1
ATOM 640 N N . GLN A 1 77 ? -6.168 -12.177 6.236 1.00 81.69 77 GLN A N 1
ATOM 641 C CA . GLN A 1 77 ? -7.522 -11.616 6.338 1.00 81.69 77 GLN A CA 1
ATOM 642 C C . GLN A 1 77 ? -8.050 -11.555 7.783 1.00 81.69 77 GLN A C 1
ATOM 644 O O . GLN A 1 77 ? -8.729 -10.606 8.174 1.00 81.69 77 GLN A O 1
ATOM 649 N N . ILE A 1 78 ? -7.760 -12.562 8.611 1.00 82.44 78 ILE A N 1
ATOM 650 C CA . ILE A 1 78 ? -8.168 -12.553 10.025 1.00 82.44 78 ILE A CA 1
ATOM 651 C C . ILE A 1 78 ? -7.406 -11.468 10.800 1.00 82.44 78 ILE A C 1
ATOM 653 O O . ILE A 1 78 ? -8.003 -10.782 11.638 1.00 82.44 78 ILE A O 1
ATOM 657 N N . ALA A 1 79 ? -6.110 -11.301 10.519 1.00 78.44 79 ALA A N 1
ATOM 658 C CA . ALA A 1 79 ? -5.269 -10.300 11.165 1.00 78.44 79 ALA A CA 1
ATOM 659 C C . ALA A 1 79 ? -5.749 -8.873 10.860 1.00 78.44 79 ALA A C 1
ATOM 661 O O . ALA A 1 79 ? -6.003 -8.108 11.796 1.00 78.44 79 ALA A O 1
ATOM 662 N N . VAL A 1 80 ? -5.984 -8.539 9.585 1.00 83.56 80 VAL A N 1
ATOM 663 C CA . VAL A 1 80 ? -6.435 -7.190 9.199 1.00 83.56 80 VAL A CA 1
ATOM 664 C C . VAL A 1 80 ? -7.817 -6.863 9.776 1.00 83.56 80 VAL A C 1
ATOM 666 O O . VAL A 1 80 ? -8.020 -5.786 10.333 1.00 83.56 80 VAL A O 1
ATOM 669 N N . ARG A 1 81 ? -8.741 -7.836 9.826 1.00 84.06 81 ARG A N 1
ATOM 670 C CA . ARG A 1 81 ? -10.055 -7.665 10.477 1.00 84.06 81 ARG A CA 1
ATOM 671 C C . ARG A 1 81 ? -9.948 -7.357 11.969 1.00 84.06 81 ARG A C 1
ATOM 673 O O . ARG A 1 81 ? -10.835 -6.720 12.541 1.00 84.06 81 ARG A O 1
ATOM 680 N N . ARG A 1 82 ? -8.912 -7.851 12.653 1.00 83.31 82 ARG A N 1
ATOM 681 C CA . ARG A 1 82 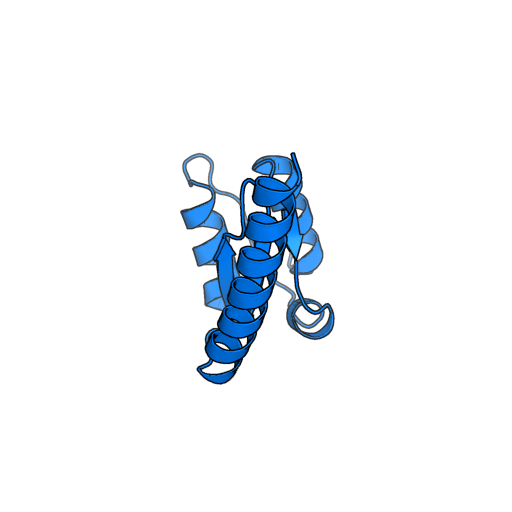? -8.663 -7.509 14.062 1.00 83.31 82 ARG A CA 1
ATOM 682 C C . ARG A 1 82 ? -8.155 -6.073 14.188 1.00 83.31 82 ARG A C 1
ATOM 684 O O . ARG A 1 82 ? -8.641 -5.372 15.070 1.00 83.31 82 ARG A O 1
ATOM 691 N N . ILE A 1 83 ? -7.247 -5.646 13.308 1.00 81.19 83 ILE A N 1
ATOM 692 C CA . ILE A 1 83 ? -6.737 -4.266 13.259 1.00 81.19 83 ILE A CA 1
ATOM 693 C C . ILE A 1 83 ? -7.892 -3.300 12.995 1.00 81.19 83 ILE A C 1
ATOM 695 O O . ILE A 1 83 ? -8.158 -2.435 13.823 1.00 81.19 83 ILE A O 1
ATOM 699 N N . ARG A 1 84 ? -8.675 -3.539 11.937 1.00 81.25 84 ARG A N 1
ATOM 700 C CA . ARG A 1 84 ? -9.829 -2.710 11.574 1.00 81.25 84 ARG A CA 1
ATOM 701 C C . ARG A 1 84 ? -10.822 -2.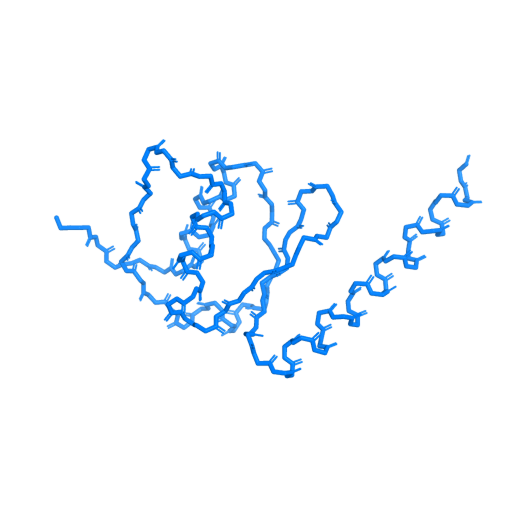536 12.718 1.00 81.25 84 ARG A C 1
ATOM 703 O O . ARG A 1 84 ? -11.254 -1.423 12.991 1.00 81.25 84 ARG A O 1
ATOM 710 N N . ARG A 1 85 ? -11.181 -3.623 13.412 1.00 83.31 85 ARG A N 1
ATOM 711 C CA . ARG A 1 85 ? -12.105 -3.549 14.558 1.00 83.31 85 ARG A CA 1
ATOM 712 C C . ARG A 1 85 ? -11.570 -2.660 15.678 1.00 83.31 85 ARG A C 1
ATOM 714 O O . ARG A 1 85 ? -12.345 -1.897 16.238 1.00 83.31 85 ARG A O 1
ATOM 721 N N . LYS A 1 86 ? -10.272 -2.741 15.982 1.00 78.12 86 LYS A N 1
ATOM 722 C CA . LYS A 1 86 ? -9.642 -1.884 16.995 1.00 78.12 86 LYS A CA 1
ATOM 723 C C . LYS A 1 86 ? -9.582 -0.424 16.548 1.00 78.12 86 LYS A C 1
ATOM 725 O O . LYS A 1 86 ? -9.880 0.454 17.344 1.00 78.12 86 LYS A O 1
ATOM 730 N N . THR A 1 87 ? -9.272 -0.162 15.281 1.00 75.69 87 THR A N 1
ATOM 731 C CA . THR A 1 87 ? -9.265 1.202 14.735 1.00 75.69 87 THR A CA 1
ATOM 732 C C . THR A 1 87 ? -10.651 1.841 14.779 1.00 75.69 87 THR A C 1
ATOM 734 O O . THR A 1 87 ? -10.782 2.964 15.248 1.00 75.69 87 THR A O 1
ATOM 737 N N . LEU A 1 88 ? -11.699 1.109 14.385 1.00 75.31 88 LEU A N 1
ATOM 738 C CA . LEU A 1 88 ? -13.082 1.594 14.476 1.00 75.31 88 LEU A CA 1
ATOM 739 C C . LEU A 1 88 ? -13.515 1.870 15.923 1.00 75.31 88 LEU A C 1
ATOM 741 O O . LEU A 1 88 ? -14.322 2.762 16.162 1.00 75.31 88 LEU A O 1
ATOM 745 N N . GLN A 1 89 ? -13.008 1.105 16.894 1.00 76.06 89 GLN A N 1
ATOM 746 C CA . GLN A 1 89 ? -13.270 1.367 18.312 1.00 76.06 89 GLN A CA 1
ATOM 747 C C . GLN A 1 89 ? -12.609 2.664 18.789 1.00 76.06 89 GLN A C 1
ATOM 749 O O . GLN A 1 89 ? -13.238 3.400 19.539 1.00 76.06 89 GLN A O 1
ATOM 754 N N . LEU A 1 90 ? -11.381 2.948 18.347 1.00 69.88 90 LEU A N 1
ATOM 755 C CA . LEU A 1 90 ? -10.682 4.19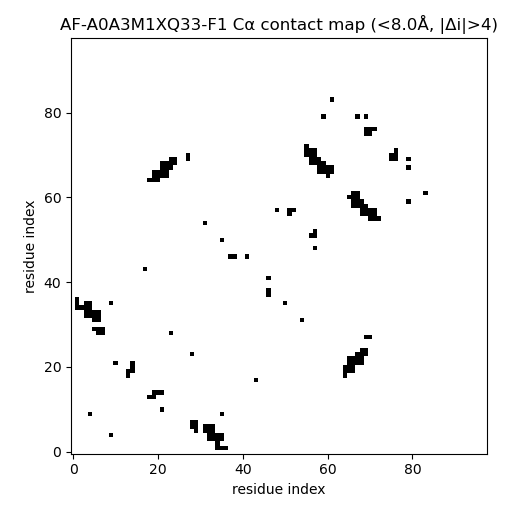2 18.680 1.00 69.88 90 LEU A CA 1
ATOM 756 C C . LEU A 1 90 ? -11.388 5.410 18.074 1.00 69.88 90 LEU A C 1
ATOM 758 O O . LEU A 1 90 ? -11.680 6.349 18.804 1.00 69.88 90 LEU A O 1
ATOM 762 N N . GLN A 1 91 ? -11.770 5.341 16.796 1.00 69.25 91 GLN A N 1
ATOM 763 C CA . GLN A 1 91 ? -12.491 6.430 16.121 1.00 69.25 91 GLN A CA 1
ATOM 764 C C . GLN A 1 91 ? -13.788 6.809 16.849 1.00 69.25 91 GLN A C 1
ATOM 766 O O . GLN A 1 91 ? -14.028 7.979 17.118 1.00 69.25 91 GLN A O 1
ATOM 771 N N . ARG A 1 92 ? -14.577 5.815 17.277 1.00 69.81 92 ARG A N 1
ATOM 772 C CA . ARG A 1 92 ? -15.818 6.055 18.035 1.00 69.81 92 ARG A CA 1
ATOM 773 C C . ARG A 1 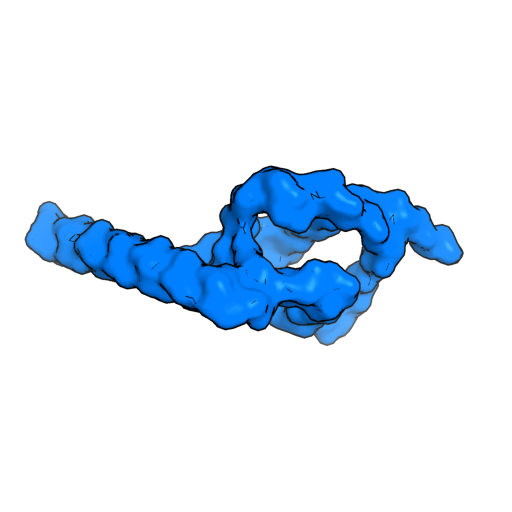92 ? -15.595 6.710 19.400 1.00 69.81 92 ARG A C 1
ATOM 775 O O . ARG A 1 92 ? -16.500 7.366 19.901 1.00 69.81 92 ARG A O 1
ATOM 782 N N . LEU A 1 93 ? -14.441 6.488 20.032 1.00 66.12 93 LEU A N 1
ATOM 783 C CA . LEU A 1 93 ? -14.091 7.128 21.306 1.00 66.12 93 LEU A CA 1
ATOM 784 C C . LEU A 1 93 ? -13.681 8.591 21.100 1.00 66.12 93 LEU A C 1
ATOM 786 O O . LEU A 1 93 ? -14.027 9.433 21.927 1.00 66.12 93 LEU A O 1
ATOM 790 N N . GLU A 1 94 ? -12.986 8.888 20.000 1.00 57.22 94 GLU A N 1
ATOM 791 C CA . GLU A 1 94 ? -12.621 10.255 19.610 1.00 57.22 94 GLU A CA 1
ATOM 792 C C . GLU A 1 94 ? -13.866 11.076 19.245 1.00 57.22 94 GLU A C 1
ATOM 794 O O . GLU A 1 94 ? -14.015 12.199 19.715 1.00 57.22 94 GLU A O 1
ATOM 799 N N . GLU A 1 95 ? -14.806 10.488 18.499 1.00 61.09 95 GLU A N 1
ATOM 800 C CA . GLU A 1 95 ? -16.080 11.123 18.123 1.00 61.09 95 GLU A CA 1
ATOM 801 C C . GLU A 1 95 ? -17.033 11.341 19.311 1.00 61.09 95 GLU A C 1
ATOM 803 O O . GLU A 1 95 ? -17.871 12.234 19.264 1.00 61.09 95 GLU A O 1
ATOM 808 N N . ALA A 1 96 ? -16.936 10.531 20.370 1.00 60.44 96 ALA A N 1
ATOM 809 C CA . ALA A 1 96 ? -17.783 10.658 21.560 1.00 60.44 96 ALA A CA 1
ATOM 810 C C . ALA A 1 96 ? -17.230 11.632 22.619 1.00 60.44 96 ALA A C 1
ATOM 812 O O . ALA A 1 96 ? -17.930 11.932 23.586 1.00 60.44 96 ALA A O 1
ATOM 813 N N . SER A 1 97 ? -15.979 12.081 22.471 1.00 53.84 97 SER A N 1
ATOM 814 C CA . SER A 1 97 ? -15.289 12.951 23.439 1.00 53.84 97 SER A CA 1
ATOM 815 C C . SER A 1 97 ? -15.054 14.381 22.928 1.00 53.84 97 SER A C 1
ATOM 817 O O . SER A 1 97 ? -14.482 15.185 23.666 1.00 53.84 97 SER A O 1
ATOM 819 N N . GLY A 1 98 ? -15.455 14.689 21.689 1.00 49.00 98 GLY A N 1
ATOM 820 C CA . GLY A 1 98 ? -15.439 16.029 21.086 1.00 49.00 98 GLY A CA 1
ATOM 821 C C . GLY A 1 98 ? -16.843 16.587 20.916 1.00 49.00 98 GLY A C 1
ATOM 822 O O . GLY A 1 98 ? -16.974 17.827 21.004 1.00 49.00 98 GLY A O 1
#

Solvent-accessible surface area (backbone atoms only — not comparable to full-atom values): 5859 Å² total; per-residue (Å²): 133,82,67,72,38,48,42,61,59,57,48,54,53,46,25,68,75,70,68,39,43,81,45,64,59,64,80,76,39,73,78,43,66,43,73,80,80,89,61,96,86,58,52,70,68,57,51,52,51,61,58,27,55,78,72,53,30,44,74,47,82,54,85,92,48,36,30,41,48,41,47,68,46,77,65,34,54,54,52,52,54,52,51,51,54,52,51,57,52,51,52,55,52,56,68,74,74,110

Nearest PDB structures (foldseek):
  6i97-assembly1_B  TM=8.426E-01  e=1.316E-03  Pseudomonas aeruginosa
  6goc-assembly1_A  TM=8.383E-01  e=1.973E-03  Bacteroides thetaiotaomicron
  6ovm-assembly1_B  TM=7.297E-01  e=1.230E-03  Pseudomonas capeferrum
  7pmp-assembly1_A  TM=7.184E-01  e=1.494E-02  Legionella pneumophila
  2iah-assembly1_A  TM=8.077E-01  e=2.077E-01  Pseudomonas aeruginosa

Mean predicted aligned error: 6.21 Å

Radius of gyration: 15.01 Å; Cα contacts (8 Å, |Δi|>4): 96; chains: 1; bounding box: 33×33×43 Å

Sequence (98 aa):
MGQERPLATILAEMEQKYGVIFTYDARLIGQYHLHFEFRERETFDQAVNRLLAHVGLTYEHLGSRYYVIYESSRRGQIAVRRIRRKTLQLQRLEEASG

pLDDT: mean 85.82, std 10.75, range [47.91, 95.31]